Protein AF-A0A532AR74-F1 (afdb_monomer_lite)

Secondary structure (DSSP, 8-state):
-HHHHHHHHTTTSS--HHHHHHHHHHPEEEEE-TT--EEEEEEEPTTSPEEEE-

Structure (mmCIF, N/CA/C/O backbone):
data_AF-A0A532AR74-F1
#
_entry.id   AF-A0A532AR74-F1
#
loop_
_atom_site.group_PDB
_atom_site.id
_atom_site.type_symbol
_atom_site.label_atom_id
_atom_site.label_alt_id
_atom_site.label_comp_id
_atom_site.label_asym_id
_atom_site.label_entity_id
_atom_site.label_seq_id
_atom_site.pdbx_PDB_ins_code
_atom_site.Cartn_x
_atom_site.Cartn_y
_atom_site.Cartn_z
_atom_site.occupancy
_atom_site.B_iso_or_equiv
_atom_site.auth_seq_id
_atom_site.auth_comp_id
_atom_site.auth_asym_id
_atom_site.auth_atom_id
_atom_site.pdbx_PDB_model_num
ATOM 1 N N . MET A 1 1 ? -10.590 12.324 16.306 1.00 51.66 1 MET A N 1
ATOM 2 C CA . MET A 1 1 ? -9.622 11.961 17.371 1.00 51.66 1 MET A CA 1
ATOM 3 C C . MET A 1 1 ? -9.672 10.486 17.801 1.00 51.66 1 MET A C 1
ATOM 5 O O . MET A 1 1 ? -8.624 9.959 18.134 1.00 51.66 1 MET A O 1
ATOM 9 N N . LYS A 1 2 ? -10.816 9.777 17.765 1.00 56.84 2 LYS A N 1
ATOM 10 C CA . LYS A 1 2 ? -10.903 8.354 18.186 1.00 56.84 2 LYS A CA 1
ATOM 11 C C . LYS A 1 2 ? -10.216 7.340 17.248 1.00 56.84 2 LYS A C 1
ATOM 13 O O . LYS A 1 2 ? -9.755 6.300 17.700 1.00 56.84 2 LYS A O 1
ATOM 18 N N . THR A 1 3 ? -10.112 7.643 15.957 1.00 59.31 3 THR A N 1
ATOM 19 C CA . THR A 1 3 ? -9.605 6.722 14.921 1.00 59.31 3 THR A CA 1
ATOM 20 C C . THR A 1 3 ? -8.088 6.516 14.935 1.00 59.31 3 THR A C 1
ATOM 22 O O . THR A 1 3 ? -7.622 5.487 14.461 1.00 59.31 3 THR A O 1
ATOM 25 N N . PHE A 1 4 ? -7.317 7.456 15.490 1.00 60.62 4 PHE A N 1
ATOM 26 C CA . PHE A 1 4 ? -5.849 7.381 15.528 1.00 60.62 4 PHE A CA 1
ATOM 27 C C . PHE A 1 4 ? -5.337 6.453 16.640 1.00 60.62 4 PHE A C 1
ATOM 29 O O . PHE A 1 4 ? -4.404 5.689 16.424 1.00 60.62 4 PHE A O 1
ATOM 36 N N . LEU A 1 5 ? -5.985 6.476 17.811 1.00 64.06 5 LEU A N 1
ATOM 37 C CA . LEU A 1 5 ? -5.654 5.580 18.925 1.00 64.06 5 LEU A CA 1
ATOM 38 C C . LEU A 1 5 ? -6.111 4.144 18.645 1.00 64.06 5 LEU A C 1
ATOM 40 O O . LEU A 1 5 ? -5.385 3.203 18.947 1.00 64.06 5 LEU A O 1
ATOM 44 N N . LEU A 1 6 ? -7.273 3.967 18.006 1.00 60.31 6 LEU A N 1
ATOM 45 C CA . LEU A 1 6 ? -7.740 2.639 17.603 1.00 60.31 6 LEU A CA 1
ATOM 46 C C . LEU A 1 6 ? -6.774 1.964 16.624 1.00 60.31 6 LEU A C 1
ATOM 48 O O . LEU A 1 6 ? -6.476 0.799 16.822 1.00 60.31 6 LEU A O 1
ATOM 52 N N . GLN A 1 7 ? -6.188 2.686 15.662 1.00 57.69 7 GLN A N 1
ATOM 53 C CA . GLN A 1 7 ? -5.190 2.111 14.743 1.00 57.69 7 GLN A CA 1
ATOM 54 C C . GLN A 1 7 ? -3.941 1.548 15.445 1.00 57.69 7 GLN A C 1
ATOM 56 O O . GLN A 1 7 ? -3.350 0.600 14.934 1.00 57.69 7 GLN A O 1
ATOM 61 N N . PHE A 1 8 ? -3.560 2.080 16.613 1.00 61.28 8 PHE A N 1
ATOM 62 C CA . PHE A 1 8 ? -2.460 1.531 17.417 1.00 61.28 8 PHE A CA 1
ATOM 63 C C . PHE A 1 8 ? -2.848 0.228 18.127 1.00 61.28 8 PHE A C 1
ATOM 65 O O . PHE A 1 8 ? -2.054 -0.707 18.167 1.00 61.28 8 PHE A O 1
ATOM 72 N N . PHE A 1 9 ? -4.069 0.148 18.665 1.00 61.53 9 PHE A N 1
ATOM 73 C CA . PHE A 1 9 ? -4.543 -1.031 19.399 1.00 61.53 9 PHE A CA 1
ATOM 74 C C . PHE A 1 9 ? -5.186 -2.099 18.510 1.00 61.53 9 PHE A C 1
ATOM 76 O O . PHE A 1 9 ? -5.313 -3.239 18.936 1.00 61.53 9 PHE A O 1
ATOM 83 N N . THR A 1 10 ? -5.551 -1.767 17.273 1.00 62.38 10 THR A N 1
ATOM 84 C CA . THR A 1 10 ? -6.096 -2.696 16.278 1.00 62.38 10 THR A CA 1
ATOM 85 C C . THR A 1 10 ? -5.177 -2.777 15.064 1.00 62.38 10 THR A C 1
ATOM 87 O O . THR A 1 10 ? -5.625 -2.672 13.921 1.00 62.38 10 THR A O 1
ATOM 90 N N . TRP A 1 11 ? -3.877 -2.973 15.306 1.00 58.72 11 TRP A N 1
ATOM 91 C CA . TRP A 1 11 ? -2.863 -3.155 14.256 1.00 58.72 11 TRP A CA 1
ATOM 92 C C . TRP A 1 11 ? -3.140 -4.354 13.325 1.00 58.72 11 TRP A C 1
ATOM 94 O O . TRP A 1 11 ? -2.563 -4.436 12.247 1.00 58.72 11 TRP A O 1
ATOM 104 N N . TRP A 1 12 ? -4.059 -5.249 13.714 1.00 63.84 12 TRP A N 1
ATOM 105 C CA . TRP A 1 12 ? -4.567 -6.365 12.906 1.00 63.84 12 TRP A CA 1
ATOM 106 C C . TRP A 1 12 ? -5.820 -6.037 12.074 1.00 63.84 12 TRP A C 1
ATOM 108 O O . TRP A 1 12 ? -6.265 -6.873 11.297 1.00 63.84 12 TRP A O 1
ATOM 118 N N . ASN A 1 13 ? -6.451 -4.873 12.259 1.00 57.28 13 ASN A N 1
ATOM 119 C CA . ASN A 1 13 ? -7.769 -4.572 11.678 1.00 57.28 13 ASN A CA 1
ATOM 120 C C . ASN A 1 13 ? -7.682 -3.738 10.387 1.00 57.28 13 ASN A C 1
ATOM 122 O O . ASN A 1 13 ? -8.685 -3.494 9.726 1.00 57.28 13 ASN A O 1
ATOM 126 N N . SER A 1 14 ? -6.489 -3.280 10.004 1.00 61.38 14 SER A N 1
ATOM 127 C CA . SER A 1 14 ? -6.280 -2.530 8.764 1.00 61.38 14 SER A 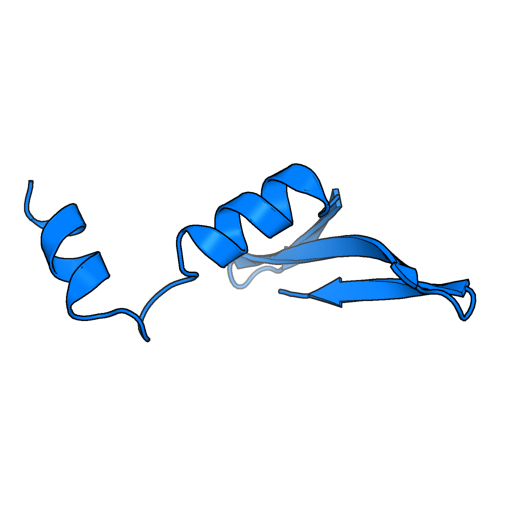CA 1
ATOM 128 C C . SER A 1 14 ? -4.825 -2.556 8.319 1.00 61.38 14 SER A C 1
ATOM 130 O O . SER A 1 14 ? -3.916 -2.813 9.106 1.00 61.38 14 SER A O 1
ATOM 132 N N . GLN A 1 15 ? -4.615 -2.242 7.042 1.00 64.00 15 GLN A N 1
ATOM 133 C CA . GLN A 1 15 ? -3.295 -2.056 6.455 1.00 64.00 15 GLN A CA 1
ATOM 134 C C . GLN A 1 15 ? -2.481 -1.052 7.292 1.00 64.00 15 GLN A C 1
ATOM 136 O O . GLN A 1 15 ? -2.883 0.104 7.455 1.00 64.00 15 GLN A O 1
ATOM 141 N N . THR A 1 16 ? -1.341 -1.492 7.833 1.00 69.75 16 THR A N 1
ATOM 142 C CA . THR A 1 16 ? -0.457 -0.618 8.619 1.00 69.75 16 THR A CA 1
ATOM 143 C C . THR A 1 16 ? 0.019 0.574 7.780 1.00 69.75 16 THR A C 1
ATOM 145 O O . THR A 1 16 ? 0.101 0.500 6.549 1.00 69.75 16 THR A O 1
ATOM 148 N N . LEU A 1 17 ? 0.384 1.684 8.434 1.00 69.88 17 LEU A N 1
ATOM 149 C CA . LEU A 1 17 ? 0.940 2.860 7.746 1.00 69.88 17 LEU A CA 1
ATOM 150 C C . LEU A 1 17 ? 2.176 2.512 6.895 1.00 69.88 17 LEU A C 1
ATOM 152 O O . LEU A 1 17 ? 2.357 3.091 5.826 1.00 69.88 17 LEU A O 1
ATO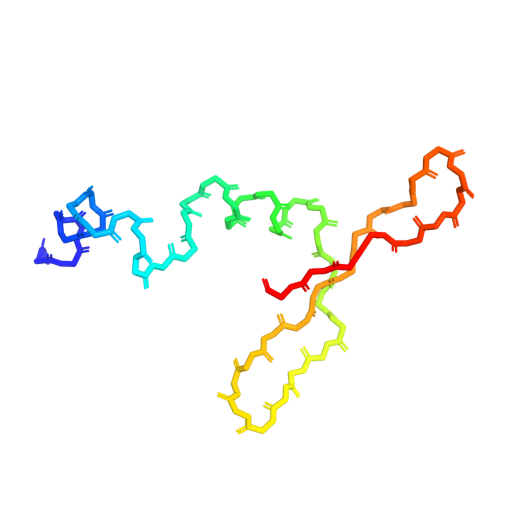M 156 N N . GLY A 1 18 ? 2.983 1.534 7.323 1.00 72.31 18 GLY A N 1
ATOM 157 C CA . GLY A 1 18 ? 4.137 1.050 6.563 1.00 72.31 18 GLY A CA 1
ATOM 158 C C . GLY A 1 18 ? 3.737 0.387 5.245 1.00 72.31 18 GLY A C 1
ATOM 159 O O . GLY A 1 18 ? 4.289 0.711 4.195 1.00 72.31 18 GLY A O 1
ATOM 160 N N . THR A 1 19 ? 2.717 -0.474 5.267 1.00 73.44 19 THR A N 1
ATOM 161 C CA . THR A 1 19 ? 2.197 -1.113 4.051 1.00 73.44 19 THR A CA 1
ATOM 162 C C . THR A 1 19 ? 1.534 -0.090 3.122 1.00 73.44 19 THR A C 1
ATOM 164 O O . THR A 1 19 ? 1.722 -0.163 1.908 1.00 73.44 19 THR A O 1
ATOM 167 N N . ARG A 1 20 ? 0.839 0.922 3.666 1.00 73.38 20 ARG A N 1
ATOM 168 C CA . ARG A 1 20 ? 0.307 2.052 2.879 1.00 73.38 20 ARG A CA 1
ATOM 169 C C . ARG A 1 20 ? 1.408 2.852 2.188 1.00 73.38 20 ARG A C 1
ATOM 171 O O . ARG A 1 20 ? 1.296 3.139 1.001 1.00 73.38 20 ARG A O 1
ATOM 178 N N . PHE A 1 21 ? 2.478 3.186 2.908 1.00 77.50 21 PHE A N 1
ATOM 179 C CA . PHE A 1 21 ? 3.609 3.926 2.349 1.00 77.50 21 PHE A CA 1
ATOM 180 C C . PHE A 1 21 ? 4.339 3.121 1.269 1.00 77.50 21 PHE A C 1
ATOM 182 O O . PHE A 1 21 ? 4.637 3.652 0.201 1.00 77.50 21 PHE A O 1
ATOM 189 N N . HIS A 1 22 ? 4.567 1.827 1.507 1.00 76.69 22 HIS A N 1
ATOM 190 C CA . HIS A 1 22 ? 5.174 0.938 0.518 1.00 76.69 22 HIS A CA 1
ATOM 191 C C . HIS A 1 22 ? 4.308 0.819 -0.741 1.00 76.69 22 HIS A C 1
ATOM 193 O O . HIS A 1 22 ? 4.814 0.958 -1.853 1.00 76.69 22 HIS A O 1
ATOM 199 N N . THR A 1 23 ? 2.995 0.650 -0.566 1.00 79.94 23 THR A N 1
ATOM 200 C CA . THR A 1 23 ? 2.038 0.577 -1.675 1.00 79.94 23 THR A CA 1
ATOM 201 C C . THR A 1 23 ? 1.985 1.884 -2.461 1.00 79.94 23 THR A C 1
ATOM 203 O O . THR A 1 23 ? 1.968 1.849 -3.680 1.00 79.94 23 THR A O 1
ATOM 206 N N . TRP A 1 24 ? 2.044 3.043 -1.805 1.00 76.12 24 TRP A N 1
ATOM 207 C CA . TRP A 1 24 ? 2.105 4.330 -2.502 1.00 76.12 24 TRP A CA 1
ATOM 208 C C . TRP A 1 24 ? 3.427 4.543 -3.252 1.00 76.12 24 TRP A C 1
ATOM 210 O O . TRP A 1 24 ? 3.439 5.097 -4.349 1.00 76.12 24 TRP A O 1
ATOM 220 N N . ARG A 1 25 ? 4.555 4.106 -2.678 1.00 79.25 25 ARG A N 1
ATOM 221 C CA . ARG A 1 25 ? 5.881 4.326 -3.270 1.00 79.25 25 ARG A CA 1
ATOM 222 C C . ARG A 1 25 ? 6.208 3.356 -4.405 1.00 79.25 25 ARG A C 1
ATOM 224 O O . ARG A 1 25 ? 6.954 3.743 -5.309 1.00 79.25 25 ARG A O 1
ATOM 231 N N . HIS A 1 26 ? 5.703 2.125 -4.324 1.00 78.50 26 HIS A N 1
ATOM 232 C CA . HIS A 1 26 ? 6.079 1.014 -5.200 1.00 78.50 26 HIS A CA 1
ATOM 233 C C . HIS A 1 26 ? 4.906 0.318 -5.890 1.00 78.50 26 HIS A C 1
ATOM 235 O O . HIS A 1 26 ? 5.158 -0.453 -6.808 1.00 78.50 26 HIS A O 1
ATOM 241 N N . GLY A 1 27 ? 3.665 0.532 -5.454 1.00 79.19 27 GLY A N 1
ATOM 242 C CA . GLY A 1 27 ? 2.481 -0.122 -6.001 1.00 79.19 27 GLY A CA 1
ATOM 243 C C . GLY A 1 27 ? 1.782 0.737 -7.050 1.00 79.19 27 GLY A C 1
ATOM 244 O O . GLY A 1 27 ? 1.384 1.869 -6.790 1.00 79.19 27 GLY A O 1
ATOM 245 N N . ASN A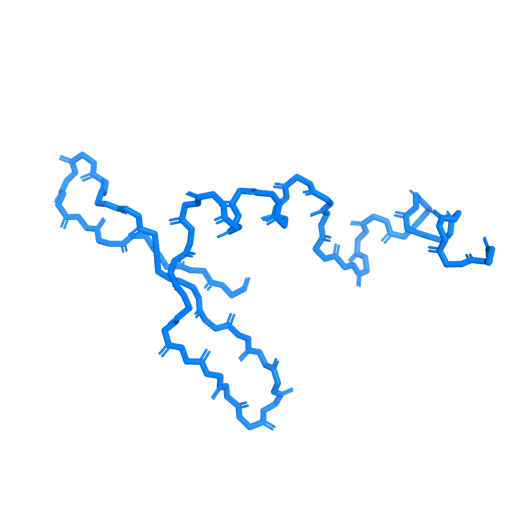 1 28 ? 1.573 0.167 -8.228 1.00 80.25 28 ASN A N 1
ATOM 246 C CA . ASN A 1 28 ? 0.671 0.679 -9.248 1.00 80.25 28 ASN A CA 1
ATOM 247 C C . ASN A 1 28 ? -0.708 0.050 -9.043 1.00 80.25 28 ASN A C 1
ATOM 249 O O . ASN A 1 28 ? -0.829 -1.168 -8.936 1.00 80.25 28 ASN A O 1
ATOM 253 N N . LYS A 1 29 ? -1.761 0.866 -8.983 1.00 83.19 29 LYS A N 1
ATOM 254 C CA . LYS A 1 29 ? -3.137 0.370 -8.859 1.00 83.19 29 LYS A CA 1
ATOM 255 C C . LYS A 1 29 ? -3.554 -0.308 -10.171 1.00 83.19 29 LYS A C 1
ATOM 257 O O . LYS A 1 29 ? -3.605 0.357 -11.200 1.00 83.19 29 LYS A O 1
ATOM 262 N N . VAL A 1 30 ? -3.874 -1.601 -10.126 1.00 83.50 30 VAL A N 1
ATOM 263 C CA . VAL A 1 30 ? -4.248 -2.408 -11.306 1.00 83.50 30 VAL A CA 1
ATOM 264 C C . VAL A 1 30 ? -5.757 -2.463 -11.496 1.00 83.50 30 VAL A C 1
ATOM 266 O O . VAL A 1 30 ? -6.248 -2.424 -12.619 1.00 83.50 30 VAL A O 1
ATOM 269 N N . GLY A 1 31 ? -6.510 -2.547 -10.402 1.00 83.19 31 GLY A N 1
ATOM 270 C CA . GLY A 1 31 ? -7.953 -2.730 -10.471 1.00 83.19 31 GLY A CA 1
ATOM 271 C C . GLY A 1 31 ? -8.604 -2.747 -9.099 1.00 83.19 31 GLY A C 1
ATOM 272 O O . GLY A 1 31 ? -7.930 -2.699 -8.070 1.00 83.19 31 GLY A O 1
ATOM 273 N N . GLN A 1 32 ? -9.929 -2.782 -9.099 1.00 88.12 32 GLN A N 1
ATOM 274 C CA . GLN A 1 32 ? -10.747 -2.885 -7.901 1.00 88.12 32 GLN A CA 1
ATOM 275 C C . GLN A 1 32 ? -11.855 -3.899 -8.174 1.00 88.12 32 GLN A C 1
ATOM 277 O O . GLN A 1 32 ? -12.443 -3.861 -9.255 1.00 88.12 32 GLN A O 1
ATOM 282 N N . ASP A 1 33 ? -12.091 -4.818 -7.241 1.00 87.50 33 ASP A N 1
ATOM 283 C CA . ASP A 1 33 ? -13.214 -5.751 -7.340 1.00 87.50 33 ASP A CA 1
ATOM 284 C C . ASP A 1 33 ? -14.522 -5.122 -6.830 1.00 87.50 33 ASP A C 1
ATOM 286 O O . ASP A 1 33 ? -14.550 -4.023 -6.269 1.00 87.50 33 ASP A O 1
ATOM 290 N N . GLU A 1 34 ? -15.626 -5.839 -7.023 1.00 81.69 34 GLU A N 1
ATOM 291 C CA . GLU A 1 34 ? -16.965 -5.428 -6.580 1.00 81.69 34 GLU A CA 1
ATOM 292 C C . GLU A 1 34 ? -17.122 -5.448 -5.048 1.00 81.69 34 GLU A C 1
ATOM 294 O O . GLU A 1 34 ? -18.049 -4.848 -4.507 1.00 81.69 34 GLU A O 1
ATOM 299 N N . VAL A 1 35 ? -16.197 -6.108 -4.341 1.00 82.00 35 VAL A N 1
ATOM 300 C CA . VAL A 1 35 ? -16.151 -6.211 -2.873 1.00 82.00 35 VAL A CA 1
ATOM 301 C C . VAL A 1 35 ? -15.361 -5.041 -2.259 1.00 82.00 35 VAL A C 1
ATOM 303 O O . VAL A 1 35 ? -15.403 -4.816 -1.050 1.00 82.00 35 VAL A O 1
ATOM 306 N N . GLY A 1 36 ? -14.691 -4.238 -3.090 1.00 78.88 36 GLY A N 1
ATOM 307 C CA . GLY A 1 36 ? -13.931 -3.058 -2.696 1.00 78.88 36 GLY A CA 1
ATOM 308 C C . GLY A 1 36 ? -12.445 -3.310 -2.428 1.00 78.88 36 GLY A C 1
ATOM 309 O O . GLY A 1 36 ? -11.750 -2.362 -2.052 1.00 78.88 36 GLY A O 1
ATOM 310 N N . ASN A 1 37 ? -11.933 -4.522 -2.652 1.00 83.06 37 ASN A N 1
ATOM 311 C CA . ASN A 1 37 ? -10.505 -4.812 -2.588 1.00 83.06 37 ASN A CA 1
ATOM 312 C C . ASN A 1 37 ? -9.785 -4.153 -3.766 1.00 83.06 37 ASN A C 1
ATOM 314 O O . ASN A 1 37 ? -10.237 -4.205 -4.912 1.00 83.06 37 ASN A O 1
ATOM 318 N N . VAL A 1 38 ? -8.643 -3.530 -3.486 1.00 82.56 38 VAL A N 1
ATOM 319 C CA . VAL A 1 38 ? -7.839 -2.835 -4.492 1.00 82.56 38 VAL A CA 1
ATOM 320 C C . VAL A 1 38 ? -6.585 -3.646 -4.759 1.00 82.56 38 VAL A C 1
ATOM 322 O O . VAL A 1 38 ? -5.805 -3.896 -3.852 1.00 82.56 38 VAL A O 1
ATOM 325 N N . TYR A 1 39 ? -6.369 -4.013 -6.015 1.00 83.25 39 TYR A N 1
ATOM 326 C CA . TYR A 1 39 ? -5.196 -4.772 -6.422 1.00 83.25 39 TYR A CA 1
ATOM 327 C C . TYR A 1 39 ? -4.070 -3.829 -6.823 1.00 83.25 39 TYR A C 1
ATOM 329 O O . TYR A 1 39 ? -4.264 -2.914 -7.634 1.00 83.25 39 TYR A O 1
ATOM 337 N N . TYR A 1 40 ? -2.883 -4.090 -6.288 1.00 84.38 40 TYR A N 1
ATOM 338 C CA . TYR A 1 40 ? -1.663 -3.358 -6.592 1.00 84.38 40 TYR A CA 1
ATOM 339 C C . TYR A 1 40 ? -0.640 -4.283 -7.255 1.00 84.38 40 TYR A C 1
ATOM 3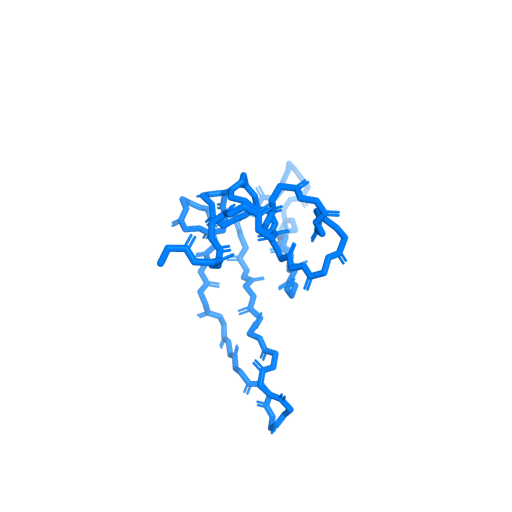41 O O . TYR A 1 40 ? -0.463 -5.438 -6.862 1.00 84.38 40 TYR A O 1
ATOM 349 N N . GLU A 1 41 ? 0.053 -3.761 -8.261 1.00 82.75 41 GLU A N 1
ATOM 350 C CA . GLU A 1 41 ? 1.197 -4.392 -8.908 1.00 82.75 41 GLU A CA 1
ATOM 351 C C . GLU A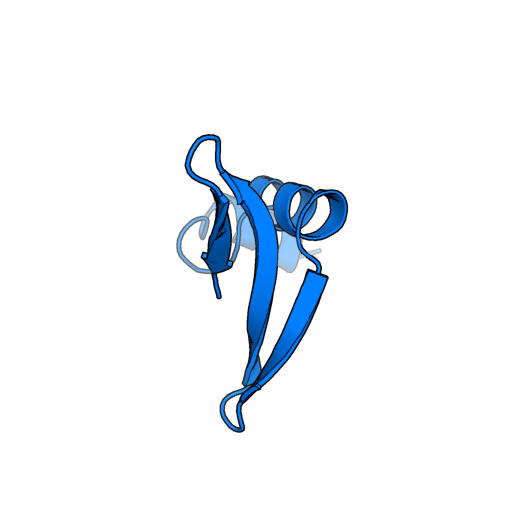 1 41 ? 2.427 -3.522 -8.695 1.00 82.75 41 GLU A C 1
ATOM 353 O O . GLU A 1 41 ? 2.432 -2.330 -8.992 1.00 82.75 41 GLU A O 1
ATOM 358 N N . GLY A 1 42 ? 3.468 -4.117 -8.137 1.00 82.38 42 GLY A N 1
ATOM 359 C CA . GLY A 1 42 ? 4.740 -3.468 -7.905 1.00 82.38 42 GLY A CA 1
ATOM 360 C C . GLY A 1 42 ? 5.773 -3.767 -8.973 1.00 82.38 42 GLY A C 1
ATOM 361 O O . GLY A 1 42 ? 5.515 -4.424 -9.980 1.00 82.38 42 GLY A O 1
ATOM 362 N N . GLY A 1 43 ? 6.980 -3.276 -8.701 1.00 76.25 43 GLY A N 1
ATOM 363 C CA . GLY A 1 43 ? 8.146 -3.507 -9.541 1.00 76.25 43 GLY A CA 1
ATOM 364 C C . GLY A 1 43 ? 8.453 -4.986 -9.787 1.00 76.25 43 GLY A C 1
ATOM 365 O O . GLY A 1 43 ? 7.887 -5.906 -9.186 1.00 76.25 43 GLY A O 1
ATOM 366 N N . VAL A 1 44 ? 9.394 -5.186 -10.699 1.00 74.31 44 VAL A N 1
ATOM 367 C CA . VAL A 1 44 ? 9.846 -6.499 -11.140 1.00 74.31 44 VAL A CA 1
ATOM 368 C C . VAL A 1 44 ? 10.831 -7.060 -10.116 1.00 74.31 44 VAL A C 1
ATOM 370 O O . VAL A 1 44 ? 11.768 -6.372 -9.712 1.00 74.31 44 VAL A O 1
ATOM 373 N N . ASP A 1 45 ? 10.601 -8.292 -9.666 1.00 69.31 45 ASP A N 1
ATOM 374 C CA . ASP A 1 45 ? 11.557 -9.013 -8.827 1.00 69.31 45 ASP A CA 1
ATOM 375 C C . ASP A 1 45 ? 12.833 -9.351 -9.613 1.00 69.31 45 ASP A C 1
ATOM 377 O O . ASP A 1 45 ? 12.840 -9.312 -10.843 1.00 69.31 45 ASP A O 1
ATOM 381 N N . SER A 1 46 ? 13.900 -9.762 -8.928 1.00 69.69 46 SER A N 1
ATOM 382 C CA . SER A 1 46 ? 15.168 -10.159 -9.565 1.00 69.69 46 SER A CA 1
ATOM 383 C C . SER A 1 46 ? 15.008 -11.282 -10.606 1.00 69.69 46 SER A C 1
ATOM 385 O O . SER A 1 46 ? 15.856 -11.445 -11.475 1.00 69.69 46 SER A O 1
ATOM 387 N N . GLU A 1 47 ? 13.905 -12.035 -10.542 1.00 75.25 47 GLU A N 1
ATOM 388 C CA . GLU A 1 47 ? 13.526 -13.095 -11.488 1.00 75.25 47 GLU A CA 1
ATOM 389 C C . GLU A 1 47 ? 12.602 -12.634 -12.632 1.00 75.25 47 GLU A C 1
ATOM 391 O O . GLU A 1 47 ? 12.079 -13.463 -13.372 1.00 75.25 47 GLU A O 1
ATOM 396 N N . GLY A 1 48 ? 12.334 -11.335 -12.787 1.00 71.94 48 GLY A N 1
ATOM 397 C CA . GLY A 1 48 ? 11.480 -10.845 -13.876 1.00 71.94 48 GLY A CA 1
ATOM 398 C C . GLY A 1 48 ? 9.972 -10.897 -13.587 1.00 71.94 48 GLY A C 1
ATOM 399 O O . GLY A 1 48 ? 9.168 -10.560 -14.454 1.00 71.94 48 GLY A O 1
ATOM 400 N N . ARG A 1 49 ? 9.560 -11.307 -12.380 1.00 76.06 49 ARG A N 1
ATOM 401 C CA . ARG A 1 49 ? 8.143 -11.459 -12.003 1.00 76.06 49 ARG A CA 1
ATOM 402 C C . ARG A 1 49 ? 7.593 -10.180 -11.374 1.00 76.06 49 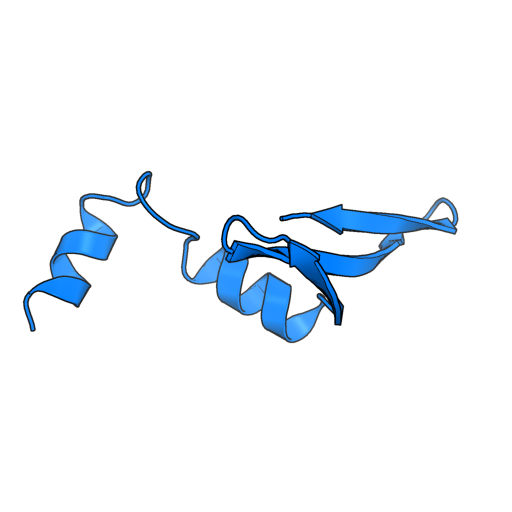ARG A C 1
ATOM 404 O O . ARG A 1 49 ? 8.203 -9.624 -10.465 1.00 76.06 49 ARG A O 1
ATOM 411 N N . THR A 1 50 ? 6.421 -9.734 -11.815 1.00 74.94 50 THR A N 1
ATOM 412 C CA . THR A 1 50 ? 5.693 -8.612 -11.203 1.00 74.94 50 THR A CA 1
ATOM 413 C C . THR A 1 50 ? 5.137 -9.012 -9.842 1.00 74.94 50 THR A C 1
ATOM 415 O O . THR A 1 50 ? 4.383 -9.984 -9.731 1.00 74.94 50 THR A O 1
ATOM 418 N N . ARG A 1 51 ? 5.486 -8.257 -8.798 1.00 78.06 51 ARG A N 1
ATOM 419 C CA . ARG A 1 51 ? 4.946 -8.472 -7.449 1.00 78.06 51 ARG A CA 1
ATOM 420 C C . ARG A 1 51 ? 3.504 -7.971 -7.396 1.00 78.06 51 ARG A C 1
ATOM 422 O O . ARG A 1 51 ? 3.248 -6.847 -7.804 1.00 78.06 51 ARG A O 1
ATOM 429 N N . ARG A 1 52 ? 2.564 -8.775 -6.895 1.00 79.56 52 ARG A N 1
ATOM 430 C CA . ARG A 1 52 ? 1.144 -8.401 -6.779 1.00 79.56 52 ARG A CA 1
ATOM 431 C C . ARG A 1 52 ? 0.648 -8.604 -5.357 1.00 79.56 52 ARG A C 1
ATOM 433 O O . ARG A 1 52 ? 0.979 -9.613 -4.738 1.00 79.56 52 ARG A O 1
ATOM 440 N N . TRP A 1 53 ? -0.135 -7.658 -4.856 1.00 80.25 53 TRP A N 1
ATOM 441 C CA . TRP A 1 53 ? -0.772 -7.742 -3.543 1.00 80.25 53 TRP A CA 1
ATOM 442 C C . TRP A 1 53 ? -2.131 -7.036 -3.542 1.00 80.25 53 TRP A C 1
ATOM 444 O O . TRP A 1 53 ? -2.472 -6.312 -4.482 1.00 80.25 53 TRP A O 1
ATOM 454 N N . VAL A 1 54 ? -2.900 -7.298 -2.487 1.00 76.75 54 VAL A N 1
ATOM 455 C CA . VAL A 1 54 ? -4.217 -6.714 -2.197 1.00 76.75 54 VAL A CA 1
ATOM 456 C C . VAL A 1 54 ? -4.089 -5.786 -0.993 1.00 76.75 54 VAL A C 1
ATOM 458 O O . VAL A 1 54 ? -3.307 -6.139 -0.079 1.00 76.75 54 VAL A O 1
#

Sequence (54 aa):
MKTFLLQFFTWWNSQTLGTRFHTWRHGNKVGQDEVGNVYYEGGVDSEGRTRRWV

Foldseek 3Di:
DVVVVVCVVPVVPDDHPVNVVCCVVFWDFDDADPVGDTKTWGDADPVRDIDIDD

pLDDT: mean 73.26, std 9.31, range [51.66, 88.12]

Radius of gyration: 13.8 Å; chains: 1; bounding box: 32×25×33 Å